Protein AF-A0AAV0JYY2-F1 (afdb_monomer_lite)

Radius of gyration: 34.34 Å; chains: 1; bounding box: 64×55×97 Å

Structure (mmCIF, N/CA/C/O backbone):
data_AF-A0AAV0JYY2-F1
#
_entry.id   AF-A0AAV0JYY2-F1
#
loop_
_atom_site.group_PDB
_atom_site.id
_atom_site.type_symbol
_atom_site.label_atom_id
_atom_site.label_alt_id
_atom_site.label_comp_id
_atom_site.label_asym_id
_atom_site.label_entity_id
_atom_site.label_seq_id
_atom_site.pdbx_PDB_ins_code
_atom_site.Cartn_x
_atom_site.Cartn_y
_atom_site.Cartn_z
_atom_site.occupancy
_atom_site.B_iso_or_equiv
_atom_site.auth_seq_id
_atom_site.auth_comp_id
_atom_site.auth_asym_id
_atom_site.auth_atom_id
_atom_site.pdbx_PDB_model_num
ATOM 1 N N . MET A 1 1 ? -2.871 -38.256 -71.678 1.00 51.31 1 MET A N 1
ATOM 2 C CA . MET A 1 1 ? -1.692 -37.430 -72.035 1.00 51.31 1 MET A CA 1
ATOM 3 C C . MET A 1 1 ? -2.017 -35.960 -72.340 1.00 51.31 1 MET A C 1
ATOM 5 O O . MET A 1 1 ? -1.141 -35.133 -72.154 1.00 51.31 1 MET A O 1
ATOM 9 N N . ILE A 1 2 ? -3.248 -35.593 -72.729 1.00 53.34 2 ILE A N 1
ATOM 10 C CA . ILE A 1 2 ? -3.592 -34.205 -73.113 1.00 53.34 2 ILE A CA 1
ATOM 11 C C . ILE A 1 2 ? -3.707 -33.240 -71.906 1.00 53.34 2 ILE A C 1
ATOM 13 O O . ILE A 1 2 ? -3.304 -32.085 -72.013 1.00 53.34 2 ILE A O 1
ATOM 17 N N . SER A 1 3 ? -4.172 -33.691 -70.730 1.00 58.59 3 SER A N 1
ATOM 18 C CA . SER A 1 3 ? -4.374 -32.781 -69.581 1.00 58.59 3 SER A CA 1
ATOM 19 C C . SER A 1 3 ? -3.074 -32.345 -68.889 1.00 58.59 3 SER A C 1
ATOM 21 O O . SER A 1 3 ? -2.996 -31.232 -68.380 1.00 58.59 3 SER A O 1
ATOM 23 N N . ALA A 1 4 ? -2.030 -33.181 -68.914 1.00 65.56 4 ALA A N 1
ATOM 24 C CA . ALA A 1 4 ? -0.719 -32.840 -68.356 1.00 65.56 4 ALA A CA 1
ATOM 25 C C . ALA A 1 4 ? -0.014 -31.755 -69.187 1.00 65.56 4 ALA A C 1
ATOM 27 O O . ALA A 1 4 ? 0.568 -30.830 -68.627 1.00 65.56 4 ALA A O 1
ATOM 28 N N . ALA A 1 5 ? -0.135 -31.821 -70.518 1.00 67.44 5 ALA A N 1
ATOM 29 C CA . ALA A 1 5 ? 0.381 -30.791 -71.416 1.00 67.44 5 ALA A CA 1
ATOM 30 C C . ALA A 1 5 ? -0.365 -29.455 -71.242 1.00 67.44 5 ALA A C 1
ATOM 32 O O . ALA A 1 5 ? 0.265 -28.401 -71.220 1.00 67.44 5 ALA A O 1
ATOM 33 N N . ALA A 1 6 ? -1.687 -29.495 -71.037 1.00 68.81 6 ALA A N 1
ATOM 34 C CA . ALA A 1 6 ? -2.485 -28.303 -70.747 1.00 68.81 6 ALA A CA 1
ATOM 35 C C . ALA A 1 6 ? -2.109 -27.659 -69.398 1.00 68.81 6 ALA A C 1
ATOM 37 O O . ALA A 1 6 ? -1.965 -26.440 -69.319 1.00 68.81 6 ALA A O 1
ATOM 38 N N . SER A 1 7 ? -1.878 -28.469 -68.357 1.00 68.69 7 SER A N 1
ATOM 39 C CA . SER A 1 7 ? -1.429 -27.979 -67.048 1.00 68.69 7 SER A CA 1
ATOM 40 C C . SER A 1 7 ? -0.024 -27.377 -67.117 1.00 68.69 7 SER A C 1
ATOM 42 O O . SER A 1 7 ? 0.201 -26.303 -66.571 1.00 68.69 7 SER A O 1
ATOM 44 N N . ALA A 1 8 ? 0.910 -28.020 -67.825 1.00 74.62 8 ALA A N 1
ATOM 45 C CA . ALA A 1 8 ? 2.268 -27.504 -67.999 1.00 74.62 8 ALA A CA 1
ATOM 46 C C . ALA A 1 8 ? 2.291 -26.191 -68.800 1.00 74.62 8 ALA A C 1
ATOM 48 O O . ALA A 1 8 ? 3.019 -25.266 -68.443 1.00 74.62 8 ALA A O 1
ATOM 49 N N . ALA A 1 9 ? 1.453 -26.070 -69.835 1.00 74.25 9 ALA A N 1
ATOM 50 C CA . ALA A 1 9 ? 1.302 -24.834 -70.600 1.00 74.25 9 ALA A CA 1
ATOM 51 C C . ALA A 1 9 ? 0.713 -23.692 -69.751 1.00 74.25 9 ALA A C 1
ATOM 53 O O . ALA A 1 9 ? 1.167 -22.553 -69.857 1.00 74.25 9 ALA A O 1
ATOM 54 N N . GLN A 1 10 ? -0.244 -23.988 -68.863 1.00 72.88 10 GLN A N 1
ATOM 55 C CA . GLN A 1 10 ? -0.780 -23.005 -67.916 1.00 72.88 10 GLN A CA 1
ATOM 56 C C . GLN A 1 10 ? 0.268 -22.575 -66.883 1.00 72.88 10 GLN A C 1
ATOM 58 O O . GLN A 1 10 ? 0.430 -21.379 -66.654 1.00 72.88 10 GLN A O 1
ATOM 63 N N . THR A 1 11 ? 1.036 -23.506 -66.307 1.00 73.69 11 THR A N 1
ATOM 64 C CA . THR A 1 11 ? 2.118 -23.172 -65.365 1.00 73.69 11 THR A CA 1
ATOM 65 C C . THR A 1 11 ? 3.216 -22.343 -66.033 1.00 73.69 11 THR A C 1
ATOM 67 O O . THR A 1 11 ? 3.682 -21.369 -65.447 1.00 73.69 11 THR A O 1
ATOM 70 N N . ALA A 1 12 ? 3.586 -22.669 -67.275 1.00 71.88 12 ALA A N 1
ATOM 71 C CA . ALA A 1 12 ? 4.546 -21.888 -68.049 1.00 71.88 12 ALA A CA 1
ATOM 72 C C . ALA A 1 12 ? 4.011 -20.483 -68.375 1.00 71.88 12 ALA A C 1
ATOM 74 O O . ALA A 1 12 ? 4.734 -19.506 -68.212 1.00 71.88 12 ALA A O 1
ATOM 75 N N . SER A 1 13 ? 2.736 -20.354 -68.755 1.00 71.25 13 SER A N 1
ATOM 76 C CA . SER A 1 13 ? 2.103 -19.052 -69.010 1.00 71.25 13 SER A CA 1
ATOM 77 C C . SER A 1 13 ? 2.025 -18.185 -67.748 1.00 71.25 13 SER A C 1
ATOM 79 O O . SER A 1 13 ? 2.296 -16.988 -67.811 1.00 71.25 13 SER A O 1
ATOM 81 N N . VAL A 1 14 ? 1.732 -18.779 -66.587 1.00 69.94 14 VAL A N 1
ATOM 82 C CA . VAL A 1 14 ? 1.740 -18.078 -65.295 1.00 69.94 14 VAL A CA 1
ATOM 83 C C . VAL A 1 14 ? 3.160 -17.662 -64.904 1.00 69.94 14 VAL A C 1
ATOM 85 O O . VAL A 1 14 ? 3.351 -16.530 -64.475 1.00 69.94 14 VAL A O 1
ATOM 88 N N . ALA A 1 15 ? 4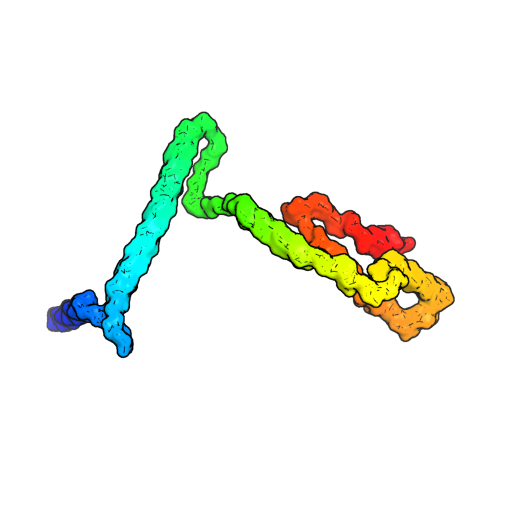.165 -18.518 -65.106 1.00 68.94 15 ALA A N 1
ATOM 89 C CA . ALA A 1 15 ? 5.563 -18.181 -64.837 1.00 68.94 15 ALA A CA 1
ATOM 90 C C . ALA A 1 15 ? 6.069 -17.039 -65.735 1.00 68.94 15 ALA A C 1
ATOM 92 O O . ALA A 1 15 ? 6.692 -16.105 -65.234 1.00 68.94 15 ALA A O 1
ATOM 93 N N . VAL A 1 16 ? 5.731 -17.062 -67.029 1.00 71.12 16 VAL A N 1
ATOM 94 C CA . VAL A 1 16 ? 6.054 -15.982 -67.977 1.00 71.12 16 VAL A CA 1
ATOM 95 C C . VAL A 1 16 ? 5.360 -14.683 -67.571 1.00 71.12 16 VAL A C 1
ATOM 97 O O . VAL A 1 16 ? 6.013 -13.648 -67.494 1.00 71.12 16 VAL A O 1
ATOM 100 N N . LYS A 1 17 ? 4.076 -14.737 -67.200 1.00 62.69 17 LYS A N 1
ATOM 101 C CA . LYS A 1 17 ? 3.320 -13.557 -66.760 1.00 62.69 17 LYS A CA 1
ATOM 102 C C . LYS A 1 17 ? 3.853 -12.979 -65.443 1.00 62.69 17 LYS A C 1
ATOM 104 O O . LYS A 1 17 ? 3.936 -11.765 -65.302 1.00 62.69 17 LYS A O 1
ATOM 109 N N . ILE A 1 18 ? 4.281 -13.826 -64.501 1.00 61.38 18 ILE A N 1
ATOM 110 C CA . ILE A 1 18 ? 4.953 -13.403 -63.259 1.00 61.38 18 ILE A CA 1
ATOM 111 C C . ILE A 1 18 ? 6.300 -12.732 -63.577 1.00 61.38 18 ILE A C 1
ATOM 113 O O . ILE A 1 18 ? 6.643 -11.714 -62.977 1.00 61.38 18 ILE A O 1
ATOM 117 N N . GLN A 1 19 ? 7.046 -13.252 -64.551 1.00 60.47 19 GLN A N 1
ATOM 118 C CA . GLN A 1 19 ? 8.339 -12.708 -64.967 1.00 60.47 19 GLN A CA 1
ATOM 119 C C . GLN A 1 19 ? 8.203 -11.384 -65.750 1.00 60.47 19 GLN A C 1
ATOM 121 O O . GLN A 1 19 ? 9.007 -10.469 -65.555 1.00 60.47 19 GLN A O 1
ATOM 126 N N . GLU A 1 20 ? 7.142 -11.225 -66.545 1.00 56.22 20 GLU A N 1
ATOM 127 C CA . GLU A 1 20 ? 6.744 -9.956 -67.176 1.00 56.22 20 GLU A CA 1
ATOM 128 C C . GLU A 1 20 ? 6.320 -8.913 -66.125 1.00 56.22 20 GLU A C 1
ATOM 130 O O . GLU A 1 20 ? 6.783 -7.775 -66.160 1.00 56.22 20 GLU A O 1
ATOM 135 N N . THR A 1 21 ? 5.542 -9.298 -65.105 1.00 56.50 21 THR A N 1
ATOM 136 C CA . THR A 1 21 ? 5.211 -8.386 -63.990 1.00 56.50 21 THR A CA 1
ATOM 137 C C . THR A 1 21 ? 6.413 -8.041 -63.105 1.00 56.50 21 THR A C 1
ATOM 139 O O . THR A 1 21 ? 6.434 -6.983 -62.489 1.00 56.50 21 THR A O 1
ATOM 142 N N . ALA A 1 22 ? 7.440 -8.897 -63.048 1.00 56.66 22 ALA A N 1
ATOM 143 C CA . ALA A 1 22 ? 8.666 -8.644 -62.286 1.00 56.66 22 ALA A CA 1
ATOM 144 C C . ALA A 1 22 ? 9.661 -7.714 -63.010 1.00 56.66 22 ALA A C 1
ATOM 146 O O . ALA A 1 22 ? 10.576 -7.172 -62.377 1.00 56.66 22 ALA A O 1
ATOM 147 N N . THR A 1 23 ? 9.507 -7.550 -64.328 1.00 56.34 23 THR A N 1
ATOM 148 C CA . THR A 1 23 ? 10.360 -6.695 -65.167 1.00 56.34 23 THR A CA 1
ATOM 149 C C . THR A 1 23 ? 9.782 -5.299 -65.378 1.00 56.34 23 THR A C 1
ATOM 151 O O . THR A 1 23 ? 10.549 -4.382 -65.671 1.00 56.34 23 THR A O 1
ATOM 154 N N . GLN A 1 24 ? 8.480 -5.096 -65.156 1.00 56.28 24 GLN A N 1
ATOM 155 C CA . GLN A 1 24 ? 7.891 -3.759 -65.136 1.00 56.28 24 GLN A CA 1
ATOM 156 C C . GLN A 1 24 ? 8.024 -3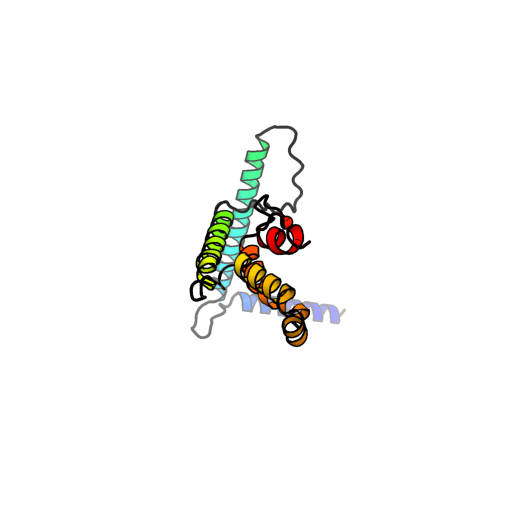.115 -63.744 1.00 56.28 24 GLN A C 1
ATOM 158 O O . GLN A 1 24 ? 7.711 -3.761 -62.741 1.00 56.28 24 GLN A O 1
ATOM 163 N N . PRO A 1 25 ? 8.503 -1.860 -63.649 1.00 63.25 25 PRO A N 1
ATOM 164 C CA . PRO A 1 25 ? 8.550 -1.147 -62.380 1.00 63.25 25 PRO A CA 1
ATOM 165 C C . PRO A 1 25 ? 7.120 -0.936 -61.868 1.00 63.25 25 PRO A C 1
ATOM 167 O O . PRO A 1 25 ? 6.287 -0.341 -62.548 1.00 63.25 25 PRO A O 1
ATOM 170 N N . GLU A 1 26 ? 6.822 -1.462 -60.679 1.00 67.25 26 GLU A N 1
ATOM 171 C CA . GLU A 1 26 ? 5.547 -1.239 -59.989 1.00 67.25 26 GLU A CA 1
ATOM 172 C C . GLU A 1 26 ? 5.534 0.217 -59.509 1.00 67.25 26 GLU A C 1
ATOM 174 O O . GLU A 1 26 ? 6.115 0.544 -58.472 1.00 67.25 26 GLU A O 1
ATOM 179 N N . LEU A 1 27 ? 4.956 1.103 -60.319 1.00 70.06 27 LEU A N 1
ATOM 180 C CA . LEU A 1 27 ? 4.839 2.523 -60.005 1.00 70.06 27 LEU A CA 1
ATOM 181 C C . LEU A 1 27 ? 3.613 2.751 -59.111 1.00 70.06 27 LEU A C 1
ATOM 183 O O . LEU A 1 27 ? 2.530 2.250 -59.409 1.00 70.06 27 LEU A O 1
ATOM 187 N N . ASP A 1 28 ? 3.778 3.496 -58.018 1.00 70.12 28 ASP A N 1
ATOM 188 C CA . ASP A 1 28 ? 2.644 3.959 -57.210 1.00 70.12 28 ASP A CA 1
ATOM 189 C C . ASP A 1 28 ? 1.847 5.075 -57.924 1.00 70.12 28 ASP A C 1
ATOM 191 O O . ASP A 1 28 ? 2.233 5.551 -58.992 1.00 70.12 28 ASP A O 1
ATOM 195 N N . GLU A 1 29 ? 0.733 5.524 -57.336 1.00 73.81 29 GLU A N 1
ATOM 196 C CA . GLU A 1 29 ? -0.131 6.589 -57.888 1.00 73.81 29 GLU A CA 1
ATOM 197 C C . GLU A 1 29 ? 0.598 7.931 -58.127 1.00 73.81 29 GLU A C 1
ATOM 199 O O . GLU A 1 29 ? 0.082 8.806 -58.820 1.00 73.81 29 GLU A O 1
ATOM 204 N N . LEU A 1 30 ? 1.809 8.094 -57.583 1.00 74.50 30 LEU A N 1
ATOM 205 C CA . LEU A 1 30 ? 2.676 9.262 -57.743 1.00 74.50 30 LEU A CA 1
ATOM 206 C C . LEU A 1 30 ? 3.872 8.985 -58.677 1.00 74.50 30 LEU A C 1
ATOM 208 O O . LEU A 1 30 ? 4.792 9.800 -58.757 1.00 74.50 30 LEU A O 1
ATOM 212 N N . GLY A 1 31 ? 3.873 7.853 -59.388 1.00 67.44 31 GLY A N 1
ATOM 213 C CA . GLY A 1 31 ? 4.892 7.489 -60.374 1.00 67.44 31 GLY A CA 1
ATOM 214 C C . GLY A 1 31 ? 6.220 7.016 -59.777 1.00 67.44 31 GLY A C 1
ATOM 215 O O . GLY A 1 31 ? 7.229 6.999 -60.483 1.00 67.44 31 GLY A O 1
ATOM 216 N N . ARG A 1 32 ? 6.267 6.649 -58.490 1.00 71.25 32 ARG A N 1
ATOM 217 C CA . ARG A 1 32 ? 7.493 6.180 -57.825 1.00 71.25 32 ARG A CA 1
ATOM 218 C C . ARG A 1 32 ? 7.629 4.671 -57.961 1.00 71.25 32 ARG A C 1
ATOM 220 O O . ARG A 1 32 ? 6.707 3.931 -57.636 1.00 71.25 32 ARG A O 1
ATOM 227 N N . ASP A 1 33 ? 8.806 4.217 -58.383 1.00 74.81 33 ASP A N 1
ATOM 228 C CA . ASP A 1 33 ? 9.109 2.793 -58.534 1.00 74.81 33 ASP A CA 1
ATOM 229 C C . ASP A 1 33 ? 9.276 2.095 -57.177 1.00 74.81 33 ASP A C 1
ATOM 231 O O . ASP A 1 33 ? 10.331 2.126 -56.532 1.00 74.81 33 ASP A O 1
ATOM 235 N N . MET A 1 34 ? 8.210 1.420 -56.752 1.00 70.06 34 MET A N 1
ATOM 236 C CA . MET A 1 34 ? 8.158 0.648 -55.515 1.00 70.06 34 MET A CA 1
ATOM 237 C C . MET A 1 34 ? 8.962 -0.649 -55.605 1.00 70.06 34 MET A C 1
ATOM 239 O O . MET A 1 34 ? 9.382 -1.181 -54.573 1.00 70.06 34 MET A O 1
ATOM 243 N N . SER A 1 35 ? 9.225 -1.160 -56.811 1.00 73.38 35 SER A N 1
ATOM 244 C CA . SER A 1 35 ? 9.967 -2.407 -57.003 1.00 73.38 35 SER A CA 1
ATOM 245 C C . SER A 1 35 ? 11.437 -2.246 -56.598 1.00 73.38 35 SER A C 1
ATOM 247 O O . SER A 1 35 ? 11.996 -3.110 -55.914 1.00 73.38 35 SER A O 1
ATOM 249 N N . MET A 1 36 ? 12.039 -1.096 -56.915 1.00 70.38 36 MET A N 1
ATOM 250 C CA . MET A 1 36 ? 13.398 -0.736 -56.507 1.00 70.38 36 MET A CA 1
ATOM 251 C C . MET A 1 36 ? 13.500 -0.539 -54.994 1.00 70.38 36 MET A C 1
ATOM 253 O O . MET A 1 36 ? 14.402 -1.093 -54.361 1.00 70.38 36 MET A O 1
ATOM 257 N N . TYR A 1 37 ? 12.546 0.178 -54.392 1.00 72.00 37 TYR A N 1
ATOM 258 C CA . TYR A 1 37 ? 12.521 0.399 -52.944 1.00 72.00 37 TYR A CA 1
ATOM 259 C C . TYR A 1 37 ? 12.384 -0.918 -52.167 1.00 72.00 37 TYR A C 1
ATOM 261 O O . TYR A 1 37 ? 13.163 -1.188 -51.251 1.00 72.00 37 TYR A O 1
ATOM 269 N N . LYS A 1 38 ? 11.457 -1.796 -52.579 1.00 76.44 38 LYS A N 1
ATOM 270 C CA . LYS A 1 38 ? 11.269 -3.126 -51.975 1.00 76.44 38 LYS A CA 1
ATOM 271 C C . LYS A 1 38 ? 12.538 -3.988 -52.091 1.00 76.44 38 LYS A C 1
ATOM 273 O O . LYS A 1 38 ? 12.915 -4.646 -51.118 1.00 76.44 38 LYS A O 1
ATOM 278 N N . ARG A 1 39 ? 13.236 -3.964 -53.237 1.00 80.75 39 ARG A N 1
ATOM 279 C CA . ARG A 1 39 ? 14.514 -4.684 -53.441 1.00 80.75 39 ARG A CA 1
ATOM 280 C C . ARG A 1 39 ? 15.627 -4.144 -52.543 1.00 80.75 39 ARG A C 1
ATOM 282 O O . ARG A 1 39 ? 16.327 -4.931 -51.907 1.00 80.75 39 ARG A O 1
ATOM 289 N N . MET A 1 40 ? 15.765 -2.822 -52.456 1.00 77.88 40 MET A N 1
ATOM 290 C CA . MET A 1 40 ? 16.754 -2.168 -51.594 1.00 77.88 40 MET A CA 1
ATOM 291 C C . MET A 1 40 ? 16.494 -2.467 -50.116 1.00 77.88 40 MET A C 1
ATOM 293 O O . MET A 1 40 ? 17.423 -2.811 -49.387 1.00 77.88 40 MET A O 1
ATOM 297 N N . GLU A 1 41 ? 15.235 -2.438 -49.680 1.00 81.88 41 GLU A N 1
ATOM 298 C CA . GLU A 1 41 ? 14.867 -2.776 -48.306 1.00 81.88 41 GLU A CA 1
ATOM 299 C C . GLU A 1 41 ? 15.092 -4.266 -47.993 1.00 81.88 41 GLU A C 1
ATOM 301 O O . GLU A 1 41 ? 15.600 -4.608 -46.920 1.00 81.88 41 GLU A O 1
ATOM 306 N N . MET A 1 42 ? 14.788 -5.176 -48.927 1.00 76.56 42 MET A N 1
ATOM 307 C CA . MET A 1 42 ? 15.135 -6.595 -48.775 1.00 76.56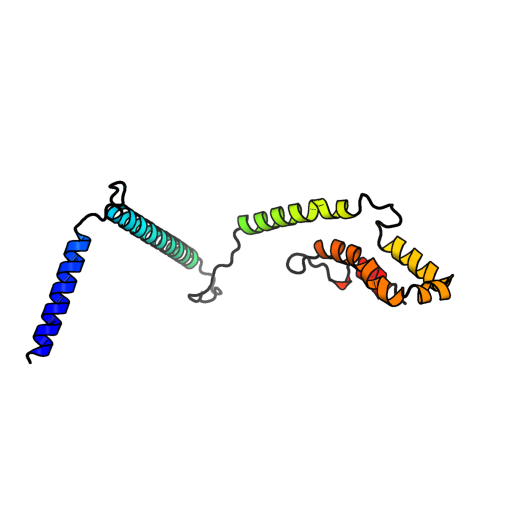 42 MET A CA 1
ATOM 308 C C . MET A 1 42 ? 16.646 -6.803 -48.659 1.00 76.56 42 MET A C 1
ATOM 310 O O . MET A 1 42 ? 17.091 -7.545 -47.777 1.00 76.56 42 MET A O 1
ATOM 314 N N . LYS A 1 43 ? 17.437 -6.116 -49.493 1.00 85.81 43 LYS A N 1
ATOM 315 C CA . LYS A 1 43 ? 18.902 -6.155 -49.439 1.00 85.81 43 LYS A CA 1
ATOM 316 C C . LYS A 1 43 ? 19.420 -5.623 -48.101 1.00 85.81 43 LYS A C 1
ATOM 318 O O . LYS A 1 43 ? 20.203 -6.302 -47.443 1.00 85.81 43 LYS A O 1
ATOM 323 N N . ARG A 1 44 ? 18.897 -4.488 -47.626 1.00 86.31 44 ARG A N 1
ATOM 324 C CA . ARG A 1 44 ? 19.239 -3.905 -46.319 1.00 86.31 44 ARG A CA 1
ATOM 325 C C . ARG A 1 44 ? 18.956 -4.874 -45.171 1.00 86.31 44 ARG A C 1
ATOM 327 O O . ARG A 1 44 ? 19.802 -5.062 -44.295 1.00 86.31 44 ARG A O 1
ATOM 334 N N . ARG A 1 45 ? 17.789 -5.532 -45.177 1.00 81.06 45 ARG A N 1
ATOM 335 C CA . ARG A 1 45 ? 17.440 -6.556 -44.176 1.00 81.06 45 ARG A CA 1
ATOM 336 C C . ARG A 1 45 ? 18.346 -7.786 -44.258 1.00 81.06 45 ARG A C 1
ATOM 338 O O . ARG A 1 45 ? 18.705 -8.334 -43.216 1.00 81.06 45 ARG A O 1
ATOM 345 N N . ALA A 1 46 ? 18.726 -8.223 -45.459 1.00 81.50 46 ALA A N 1
ATOM 346 C CA . ALA A 1 46 ? 19.652 -9.339 -45.648 1.00 81.50 46 ALA A CA 1
ATOM 347 C C . ALA A 1 46 ? 21.057 -9.013 -45.117 1.00 81.50 46 ALA A C 1
ATOM 349 O O . ALA A 1 46 ? 21.606 -9.791 -44.337 1.00 81.50 46 ALA A O 1
ATOM 350 N N . GLU A 1 47 ? 21.587 -7.831 -45.433 1.00 89.50 47 GLU A N 1
ATOM 351 C CA . GLU A 1 47 ? 22.872 -7.355 -44.911 1.00 89.50 47 GLU A CA 1
ATOM 352 C C . GLU A 1 47 ? 22.856 -7.212 -43.385 1.00 89.50 47 GLU A C 1
ATOM 354 O O . GLU A 1 47 ? 23.811 -7.598 -42.716 1.00 89.50 47 GLU A O 1
ATOM 359 N N . ALA A 1 48 ? 21.764 -6.706 -42.800 1.00 83.06 48 ALA A N 1
ATOM 360 C CA . ALA A 1 48 ? 21.624 -6.624 -41.347 1.00 83.06 48 ALA A CA 1
ATOM 361 C C . ALA A 1 48 ? 21.691 -8.012 -40.682 1.00 83.06 48 ALA A C 1
ATOM 363 O O . ALA A 1 48 ? 22.359 -8.172 -39.658 1.00 83.06 48 ALA A O 1
ATOM 364 N N . ARG A 1 49 ? 21.056 -9.033 -41.280 1.00 83.31 49 ARG A N 1
ATOM 365 C CA . ARG A 1 49 ? 21.165 -10.426 -40.811 1.00 83.31 49 ARG A CA 1
ATOM 366 C C . ARG A 1 49 ? 22.589 -10.964 -40.950 1.00 83.31 49 ARG A C 1
ATOM 368 O O . ARG A 1 49 ? 23.071 -11.611 -40.025 1.00 83.31 49 ARG A O 1
ATOM 375 N N . GLN A 1 50 ? 23.270 -10.670 -42.056 1.00 85.50 50 GLN A N 1
ATOM 376 C CA . GLN A 1 50 ? 24.654 -11.097 -42.269 1.00 85.50 50 GLN A CA 1
ATOM 377 C C . GLN A 1 50 ? 25.615 -10.440 -41.269 1.00 85.50 50 GLN A C 1
ATOM 379 O O . GLN A 1 50 ? 26.449 -11.131 -40.692 1.00 85.50 50 GLN A O 1
ATOM 384 N N . ARG A 1 51 ? 25.447 -9.142 -40.975 1.00 86.88 51 ARG A N 1
ATOM 385 C CA . ARG A 1 51 ? 26.229 -8.439 -39.941 1.00 86.88 51 ARG A CA 1
ATOM 386 C C . ARG A 1 51 ? 26.041 -9.063 -38.556 1.00 86.88 51 ARG A C 1
ATOM 388 O O . ARG A 1 51 ? 27.015 -9.191 -37.823 1.00 86.88 51 ARG A O 1
ATOM 395 N N . ARG A 1 52 ? 24.816 -9.472 -38.191 1.00 77.69 52 ARG A N 1
ATOM 396 C CA . ARG A 1 52 ? 24.551 -10.167 -36.913 1.00 77.69 52 ARG A CA 1
ATOM 397 C C . ARG A 1 52 ? 25.251 -11.526 -36.845 1.00 77.69 52 ARG A C 1
ATOM 399 O O . ARG A 1 52 ? 25.885 -11.808 -35.836 1.00 77.69 52 ARG A O 1
ATOM 406 N N . ARG A 1 53 ? 25.189 -12.318 -37.924 1.00 82.06 53 ARG A N 1
ATOM 407 C CA . ARG A 1 53 ? 25.898 -13.607 -38.026 1.00 82.06 53 ARG A CA 1
ATOM 408 C C . ARG A 1 53 ? 27.411 -13.427 -37.903 1.00 82.06 53 ARG A C 1
ATOM 410 O O . ARG A 1 53 ? 28.014 -14.043 -37.041 1.00 82.06 53 ARG A O 1
ATOM 417 N N . ALA A 1 54 ? 27.993 -12.490 -38.652 1.00 82.69 54 ALA A N 1
ATOM 418 C CA . ALA A 1 54 ? 29.431 -12.220 -38.606 1.00 82.69 54 ALA A CA 1
ATOM 419 C C . ALA A 1 54 ? 29.914 -11.764 -37.216 1.00 82.69 54 ALA A C 1
ATOM 421 O O . ALA A 1 54 ? 30.971 -12.191 -36.763 1.00 82.69 54 ALA A O 1
ATOM 422 N N . LYS A 1 55 ? 29.137 -10.927 -36.511 1.00 80.81 55 LYS A N 1
ATOM 423 C CA . LYS A 1 55 ? 29.452 -10.534 -35.126 1.00 80.81 55 LYS A CA 1
ATOM 424 C C . LYS A 1 55 ? 29.423 -11.726 -34.169 1.00 80.81 55 LYS A C 1
ATOM 426 O O . LYS A 1 55 ? 30.301 -11.839 -33.321 1.00 80.81 55 LYS A O 1
ATOM 431 N N . PHE A 1 56 ? 28.426 -12.598 -34.305 1.00 73.12 56 PHE A N 1
ATOM 432 C CA . PHE A 1 56 ? 28.319 -13.809 -33.497 1.00 73.12 56 PHE A CA 1
ATOM 433 C C . PHE A 1 56 ? 29.478 -14.773 -33.768 1.00 73.12 56 PHE A C 1
ATOM 435 O O . PHE A 1 56 ? 30.114 -15.226 -32.823 1.00 73.12 56 PHE A O 1
ATOM 442 N N . ASP A 1 57 ? 29.814 -15.009 -35.037 1.00 77.81 57 ASP A N 1
ATOM 443 C CA . ASP A 1 57 ? 30.942 -15.858 -35.426 1.00 77.81 57 ASP A CA 1
ATOM 444 C C . ASP A 1 57 ? 32.272 -15.280 -34.928 1.00 77.81 57 ASP A C 1
ATOM 446 O O . ASP A 1 57 ? 33.098 -16.010 -34.388 1.00 77.81 57 ASP A O 1
ATOM 450 N N . SER A 1 58 ? 32.455 -13.958 -35.001 1.00 77.31 58 SER A N 1
ATOM 451 C CA . SER A 1 58 ? 33.636 -13.295 -34.439 1.00 77.31 58 SER A CA 1
ATOM 452 C C . SER A 1 58 ? 33.722 -13.452 -32.916 1.00 77.31 58 SER A C 1
ATOM 454 O O . SER A 1 58 ? 34.812 -13.711 -32.414 1.00 77.31 58 SER A O 1
ATOM 456 N N . LYS A 1 59 ? 32.599 -13.336 -32.183 1.00 74.06 59 LYS A N 1
ATOM 457 C CA . LYS A 1 59 ? 32.543 -13.527 -30.716 1.00 74.06 59 LYS A CA 1
ATOM 458 C C . LYS A 1 59 ? 32.766 -14.997 -30.330 1.00 74.06 59 LYS A C 1
ATOM 460 O O . LYS A 1 59 ? 33.376 -15.281 -29.303 1.00 74.06 59 LYS A O 1
ATOM 465 N N . ARG A 1 60 ? 32.321 -15.945 -31.164 1.00 75.88 60 ARG A N 1
ATOM 466 C CA . ARG A 1 60 ? 32.609 -17.384 -31.021 1.00 75.88 60 ARG A CA 1
ATOM 467 C C . ARG A 1 60 ? 34.082 -17.704 -31.232 1.00 75.88 60 ARG A C 1
ATOM 469 O O . ARG A 1 60 ? 34.652 -18.459 -30.459 1.00 75.88 60 ARG A O 1
ATOM 476 N N . ILE A 1 61 ? 34.699 -17.144 -32.270 1.00 72.12 61 ILE A N 1
ATOM 477 C CA . ILE A 1 61 ? 36.119 -17.376 -32.557 1.00 72.12 61 ILE A CA 1
ATOM 478 C C . ILE A 1 61 ? 36.988 -16.752 -31.460 1.00 72.12 61 ILE A C 1
ATOM 480 O O . ILE A 1 61 ? 37.931 -17.395 -31.011 1.00 72.12 61 ILE A O 1
ATOM 484 N N . SER A 1 62 ? 36.644 -15.551 -30.976 1.00 68.25 62 SER A N 1
ATOM 485 C CA . SER A 1 62 ? 37.380 -14.917 -29.878 1.00 68.25 62 SER A CA 1
ATOM 486 C C . SER A 1 62 ? 37.239 -15.677 -28.556 1.00 68.25 62 SER A C 1
ATOM 488 O O . SER A 1 62 ? 38.231 -15.851 -27.864 1.00 68.25 62 SER A O 1
ATOM 490 N N . SER A 1 63 ? 36.041 -16.176 -28.223 1.00 62.12 63 SER A N 1
ATOM 491 C CA . SER A 1 63 ? 35.827 -16.987 -27.008 1.00 62.12 63 SER A CA 1
ATOM 492 C C . SER A 1 63 ? 36.438 -18.387 -27.100 1.00 62.12 63 SER A C 1
ATOM 494 O O . SER A 1 63 ? 36.861 -18.927 -26.091 1.00 62.12 63 SER A O 1
ATOM 496 N N . SER A 1 64 ? 36.563 -18.963 -28.300 1.00 57.69 64 SER A N 1
ATOM 497 C CA . SER A 1 64 ? 37.200 -20.273 -28.499 1.00 57.69 64 SER A CA 1
ATOM 498 C C . SER A 1 64 ? 38.730 -20.257 -28.353 1.00 57.69 64 SER A C 1
ATOM 500 O O . SER A 1 64 ? 39.324 -21.334 -28.310 1.00 57.69 64 SER A O 1
ATOM 502 N N . MET A 1 65 ? 39.380 -19.086 -28.324 1.00 55.94 65 MET A N 1
ATOM 503 C CA . MET A 1 65 ? 40.823 -18.975 -28.050 1.00 55.94 65 MET A CA 1
ATOM 504 C C . MET A 1 65 ? 41.139 -18.874 -26.551 1.00 55.94 65 MET A C 1
ATOM 506 O O . MET A 1 65 ? 42.303 -19.013 -26.179 1.00 55.94 65 MET A O 1
ATOM 510 N N . GLU A 1 66 ? 40.130 -18.692 -25.694 1.00 52.16 66 GLU A N 1
ATOM 511 C CA . GLU A 1 66 ? 40.280 -18.752 -24.240 1.00 52.16 66 GLU A CA 1
ATOM 512 C C . GLU A 1 66 ? 39.950 -20.171 -23.775 1.00 52.16 66 GLU A C 1
ATOM 514 O O . GLU A 1 66 ? 38.803 -20.540 -23.535 1.00 52.16 66 GLU A O 1
ATOM 519 N N . VAL A 1 67 ? 40.984 -21.010 -23.745 1.00 49.59 67 VAL A N 1
ATOM 520 C CA . VAL A 1 67 ? 40.911 -22.359 -23.185 1.00 49.59 67 VAL A CA 1
ATOM 521 C C . VAL A 1 67 ? 40.853 -22.229 -21.664 1.00 49.59 67 VAL A C 1
ATOM 523 O O . VAL A 1 67 ? 41.890 -22.146 -21.012 1.00 49.59 67 VAL A O 1
ATOM 526 N N . ASP A 1 68 ? 39.642 -22.226 -21.114 1.00 41.69 68 ASP A N 1
ATOM 527 C CA . ASP A 1 68 ? 39.388 -22.770 -19.782 1.00 41.69 68 ASP A CA 1
ATOM 528 C C . ASP A 1 68 ? 38.258 -23.805 -19.878 1.00 41.69 68 ASP A C 1
ATOM 530 O O . ASP A 1 68 ? 37.200 -23.576 -20.469 1.00 41.69 68 ASP A O 1
ATOM 534 N N . ASP A 1 69 ? 38.538 -24.999 -19.368 1.00 45.34 69 ASP A N 1
ATOM 535 C CA . ASP A 1 69 ? 37.911 -26.279 -19.729 1.00 45.34 69 ASP A CA 1
ATOM 536 C C . ASP A 1 69 ? 36.584 -26.529 -18.976 1.00 45.34 69 ASP A C 1
ATOM 538 O O . ASP A 1 69 ? 36.275 -27.644 -18.555 1.00 45.34 69 ASP A O 1
ATOM 542 N N . THR A 1 70 ? 35.788 -25.474 -18.757 1.00 50.22 70 THR A N 1
ATOM 543 C CA . THR A 1 70 ? 34.492 -25.547 -18.048 1.00 50.22 70 THR A CA 1
ATOM 544 C C . THR A 1 70 ? 33.347 -24.772 -18.710 1.00 50.22 70 THR A C 1
ATOM 546 O O . THR A 1 70 ? 32.276 -24.630 -18.123 1.00 50.22 70 THR A O 1
ATOM 549 N N . ALA A 1 71 ? 33.501 -24.321 -19.957 1.00 45.53 71 ALA A N 1
ATOM 550 C CA . ALA A 1 71 ? 32.424 -23.643 -20.673 1.00 45.53 71 ALA A CA 1
ATOM 551 C C . ALA A 1 71 ? 31.484 -24.650 -21.360 1.00 45.53 71 ALA A C 1
ATOM 553 O O . ALA A 1 71 ? 31.798 -25.260 -22.386 1.00 45.53 71 ALA A O 1
ATOM 554 N N . GLU A 1 72 ? 30.313 -24.811 -20.752 1.00 48.19 72 GLU A N 1
ATOM 555 C CA . GLU A 1 72 ? 29.122 -25.486 -21.255 1.00 48.19 72 GLU A CA 1
ATOM 556 C C . GLU A 1 72 ? 28.957 -25.314 -22.776 1.00 48.19 72 GLU A C 1
ATOM 558 O O . GLU A 1 72 ? 29.072 -24.217 -23.326 1.00 48.19 72 GLU A O 1
ATOM 563 N N . ARG A 1 73 ? 28.691 -26.422 -23.481 1.00 51.16 73 ARG A N 1
ATOM 564 C CA . ARG A 1 73 ? 28.334 -26.418 -24.906 1.00 51.16 73 ARG A CA 1
ATOM 565 C C . ARG A 1 73 ? 27.105 -25.531 -25.105 1.00 51.16 73 ARG A C 1
ATOM 567 O O . ARG A 1 73 ? 25.991 -26.030 -25.005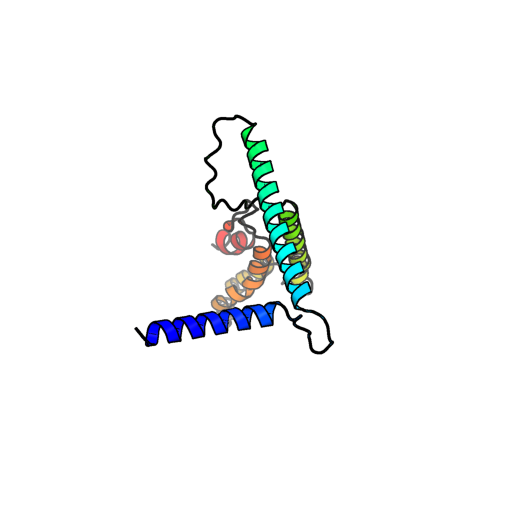 1.00 51.16 73 ARG A O 1
ATOM 574 N N . LYS A 1 74 ? 27.325 -24.260 -25.436 1.00 51.09 74 LYS A N 1
ATOM 575 C CA . LYS A 1 74 ? 26.277 -23.287 -25.742 1.00 51.09 74 LYS A CA 1
ATOM 576 C C . LYS A 1 74 ? 25.366 -23.822 -26.849 1.00 51.09 74 LYS A C 1
ATOM 578 O O . LYS A 1 74 ? 25.777 -23.919 -28.011 1.00 51.09 74 LYS A O 1
ATOM 583 N N . ILE A 1 75 ? 24.153 -24.220 -26.474 1.00 51.09 75 ILE A N 1
ATOM 584 C CA . ILE A 1 75 ? 23.148 -24.821 -27.357 1.00 51.09 75 ILE A CA 1
ATOM 585 C C . ILE A 1 75 ? 22.550 -23.709 -28.233 1.00 51.09 75 ILE A C 1
ATOM 587 O O . ILE A 1 75 ? 22.299 -22.590 -27.780 1.00 51.09 75 ILE A O 1
ATOM 591 N N . GLU A 1 76 ? 22.319 -23.993 -29.518 1.00 48.31 76 GLU A N 1
ATOM 592 C CA . GLU A 1 76 ? 21.627 -23.072 -30.426 1.00 48.31 76 GLU A CA 1
ATOM 593 C C . GLU A 1 76 ? 20.193 -22.839 -29.915 1.00 48.31 76 GLU A C 1
ATOM 595 O O . GLU A 1 76 ? 19.349 -23.730 -29.967 1.00 48.31 76 GLU A O 1
ATOM 600 N N . GLY A 1 77 ? 19.941 -21.656 -29.346 1.00 53.66 77 GLY A N 1
ATOM 601 C CA . GLY A 1 77 ? 18.718 -21.356 -28.592 1.00 53.66 77 GLY A CA 1
ATOM 602 C C . GLY A 1 77 ? 18.967 -20.585 -27.295 1.00 53.66 77 GLY A C 1
ATOM 603 O O . GLY A 1 77 ? 18.029 -20.015 -26.742 1.00 53.66 77 GLY A O 1
ATOM 604 N N . GLU A 1 78 ? 20.219 -20.484 -26.845 1.00 47.00 78 GLU A N 1
ATOM 605 C CA . GLU A 1 78 ? 20.603 -19.577 -25.765 1.00 47.00 78 GLU A CA 1
ATOM 606 C C . GLU A 1 78 ? 20.503 -18.123 -26.235 1.00 47.00 78 GLU A C 1
ATOM 608 O O . GLU A 1 78 ? 21.457 -17.508 -26.723 1.00 47.00 78 GLU A O 1
ATOM 613 N N . SER A 1 79 ? 19.292 -17.585 -26.107 1.00 48.81 79 SER A N 1
ATOM 614 C CA . SER A 1 79 ? 19.042 -16.159 -25.985 1.00 48.81 79 SER A CA 1
ATOM 615 C C . SER A 1 79 ? 20.033 -15.609 -24.964 1.00 48.81 79 SER A C 1
ATOM 617 O O . SER A 1 79 ? 19.898 -15.867 -23.773 1.00 48.81 79 SER A O 1
ATOM 619 N N . SER A 1 80 ? 21.051 -14.878 -25.425 1.00 52.19 80 SER A N 1
ATOM 620 C CA . SER A 1 80 ? 21.827 -14.005 -24.551 1.00 52.19 80 SER A CA 1
ATOM 621 C C . SER A 1 80 ? 20.872 -12.936 -24.025 1.00 52.19 80 SER A C 1
ATOM 623 O O . SER A 1 8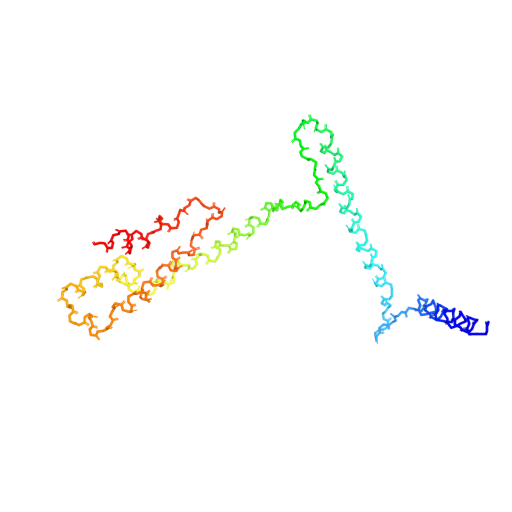0 ? 20.756 -11.862 -24.603 1.00 52.19 80 SER A O 1
ATOM 625 N N . THR A 1 81 ? 20.178 -13.244 -22.934 1.00 55.16 81 THR A N 1
ATOM 626 C CA . THR A 1 81 ? 19.599 -12.283 -21.991 1.00 55.16 81 THR A CA 1
ATOM 627 C C . THR A 1 81 ? 20.717 -11.671 -21.146 1.00 55.16 81 THR A C 1
ATOM 629 O O . THR A 1 81 ? 20.630 -11.606 -19.926 1.00 55.16 81 THR A O 1
ATOM 632 N N . GLU A 1 82 ? 21.804 -11.251 -21.793 1.00 56.94 82 GLU A N 1
ATOM 633 C CA . GLU A 1 82 ? 22.623 -10.187 -21.231 1.00 56.94 82 GLU A CA 1
ATOM 634 C C . GLU A 1 82 ? 21.788 -8.937 -21.502 1.00 56.94 82 GLU A C 1
ATOM 636 O O . GLU A 1 82 ? 21.882 -8.373 -22.594 1.00 56.94 82 GLU A O 1
ATOM 641 N N . GLU A 1 83 ? 20.877 -8.585 -20.581 1.00 57.03 83 GLU A N 1
ATOM 642 C CA . GLU A 1 83 ? 20.303 -7.239 -20.596 1.00 57.03 83 GLU A CA 1
ATOM 643 C C . GLU A 1 83 ? 21.484 -6.290 -20.747 1.00 57.03 83 GLU A C 1
ATOM 645 O O . GLU A 1 83 ? 22.442 -6.342 -19.970 1.00 57.03 83 GLU A O 1
ATOM 650 N N . SER A 1 84 ? 21.476 -5.488 -21.806 1.00 65.81 84 SER A N 1
ATOM 651 C CA . SER A 1 84 ? 22.555 -4.528 -21.987 1.00 65.81 84 SER A CA 1
ATOM 652 C C . SER A 1 84 ? 22.564 -3.619 -20.755 1.00 65.81 84 SER A C 1
ATOM 654 O O . SER A 1 84 ? 21.495 -3.274 -20.257 1.00 65.81 84 SER A O 1
ATOM 656 N N . GLU A 1 85 ? 23.728 -3.201 -20.251 1.00 67.00 85 GLU A N 1
ATOM 657 C CA . GLU A 1 85 ? 23.810 -2.256 -19.118 1.00 67.00 85 GLU A CA 1
ATOM 658 C C . GLU A 1 85 ? 22.878 -1.041 -19.328 1.00 67.00 85 GLU A C 1
ATOM 660 O O . GLU A 1 85 ? 22.204 -0.587 -18.403 1.00 67.00 85 GLU A O 1
ATOM 665 N N . SER A 1 86 ? 22.710 -0.629 -20.591 1.00 76.81 86 SER A N 1
ATOM 666 C CA . SER A 1 86 ? 21.755 0.391 -21.035 1.00 76.81 86 SER A CA 1
ATOM 667 C C . SER A 1 86 ? 20.276 0.071 -20.754 1.00 76.81 86 SER A C 1
ATOM 669 O O . SER A 1 86 ? 19.504 0.990 -20.491 1.00 76.81 86 SER A O 1
ATOM 671 N N . GLU A 1 87 ? 19.845 -1.186 -20.843 1.00 81.81 87 GLU A N 1
ATOM 672 C CA . GLU A 1 87 ? 18.467 -1.619 -20.562 1.00 81.81 87 GLU A CA 1
ATOM 673 C C . GLU A 1 87 ? 18.200 -1.626 -19.053 1.00 81.81 87 GLU A C 1
ATOM 675 O O . GLU A 1 87 ? 17.168 -1.130 -18.592 1.00 81.81 87 GLU A O 1
ATOM 680 N N . SER A 1 88 ? 19.174 -2.097 -18.274 1.00 83.44 88 SER A N 1
ATOM 681 C CA . SER A 1 88 ? 19.113 -2.086 -16.813 1.00 83.44 88 SER A CA 1
ATOM 682 C C . SER A 1 88 ? 19.069 -0.666 -16.238 1.00 83.44 88 SER A C 1
ATOM 684 O O . SER A 1 88 ? 18.294 -0.405 -15.310 1.00 83.44 88 SER A O 1
ATOM 686 N N . GLU A 1 89 ? 19.841 0.267 -16.800 1.00 87.75 89 GLU A N 1
ATOM 687 C CA . GLU A 1 89 ? 19.779 1.695 -16.466 1.00 87.75 89 GLU A CA 1
ATOM 688 C C . GLU A 1 89 ? 18.446 2.328 -16.877 1.00 87.75 89 GLU A C 1
ATOM 690 O O . GLU A 1 89 ? 17.810 2.992 -16.056 1.00 87.75 89 GLU A O 1
ATOM 695 N N . ALA A 1 90 ? 17.970 2.068 -18.100 1.00 90.69 90 ALA A N 1
ATOM 696 C CA . ALA A 1 90 ? 16.688 2.586 -18.578 1.00 90.69 90 ALA A CA 1
ATOM 697 C C . ALA A 1 90 ? 15.517 2.142 -17.688 1.00 90.69 90 ALA A C 1
ATOM 699 O O . ALA A 1 90 ? 14.645 2.953 -17.358 1.00 90.69 90 ALA A O 1
ATOM 700 N N . TYR A 1 91 ? 15.519 0.881 -17.241 1.00 89.88 91 TYR A N 1
ATOM 701 C CA . TYR A 1 91 ? 14.546 0.396 -16.267 1.00 89.88 91 TYR A CA 1
ATOM 702 C C . TYR A 1 91 ? 14.634 1.181 -14.954 1.00 89.88 91 TYR A C 1
ATOM 704 O O . TYR A 1 91 ? 13.605 1.631 -14.453 1.00 89.88 91 TYR A O 1
ATOM 712 N N . ARG A 1 92 ? 15.842 1.367 -14.392 1.00 89.75 92 ARG A N 1
ATOM 713 C CA . ARG A 1 92 ? 16.022 2.078 -13.112 1.00 89.75 92 ARG A CA 1
ATOM 714 C C . ARG A 1 92 ? 15.498 3.504 -13.209 1.00 89.75 92 ARG A C 1
ATOM 716 O O . ARG A 1 92 ? 14.676 3.891 -12.391 1.00 89.75 92 ARG A O 1
ATOM 723 N N . SER A 1 93 ? 15.874 4.234 -14.257 1.00 92.50 93 SER A N 1
ATOM 724 C CA . SER A 1 93 ? 15.386 5.597 -14.482 1.00 92.50 93 SER A CA 1
ATOM 725 C C . SER A 1 93 ? 13.868 5.657 -14.657 1.00 92.50 93 SER A C 1
ATOM 727 O O . SER A 1 93 ? 13.223 6.559 -14.127 1.00 92.50 93 SER A O 1
ATOM 729 N N . SER A 1 94 ? 13.273 4.699 -15.378 1.00 92.50 94 SER A N 1
ATOM 730 C CA . SER A 1 94 ? 11.815 4.634 -15.514 1.00 92.50 94 SER A CA 1
ATOM 731 C C . SER A 1 94 ? 11.134 4.353 -14.176 1.00 92.50 94 SER A C 1
ATOM 733 O O . SER A 1 94 ? 10.111 4.968 -13.881 1.00 92.50 94 SER A O 1
ATOM 735 N N . ARG A 1 95 ? 11.692 3.440 -13.374 1.00 92.44 95 ARG A N 1
ATOM 736 C CA . ARG A 1 95 ? 11.172 3.092 -12.051 1.00 92.44 95 ARG A CA 1
ATOM 737 C C . ARG A 1 95 ? 11.261 4.284 -11.101 1.00 92.44 95 ARG A C 1
ATOM 739 O O . ARG A 1 95 ? 10.256 4.639 -10.500 1.00 92.44 95 ARG A O 1
ATOM 746 N N . ASP A 1 96 ? 12.416 4.936 -11.021 1.00 92.31 96 ASP A N 1
ATOM 747 C CA . ASP A 1 96 ? 12.634 6.080 -10.132 1.00 92.31 96 ASP A CA 1
ATOM 748 C C . ASP A 1 96 ? 11.698 7.244 -10.491 1.00 92.31 96 ASP A C 1
ATOM 750 O O . ASP A 1 96 ? 11.093 7.847 -9.609 1.00 92.31 96 ASP A O 1
ATOM 754 N N . ARG A 1 97 ? 11.460 7.489 -11.788 1.00 93.56 97 ARG A N 1
ATOM 755 C CA . ARG A 1 97 ? 10.462 8.471 -12.245 1.00 93.56 97 ARG A CA 1
ATOM 756 C C . ARG A 1 97 ? 9.032 8.117 -11.821 1.00 93.56 97 ARG A C 1
ATOM 758 O O . ARG A 1 97 ? 8.236 9.015 -11.580 1.00 93.56 97 ARG A O 1
ATOM 765 N N . CYS A 1 98 ? 8.680 6.832 -11.773 1.00 91.25 98 CYS A N 1
ATOM 766 C CA . CYS A 1 98 ? 7.369 6.393 -11.289 1.00 91.2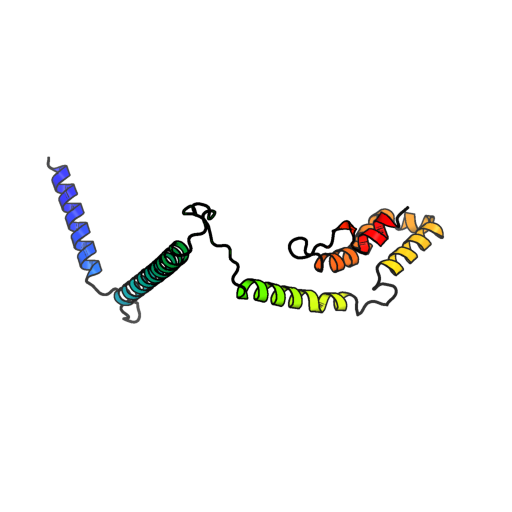5 98 CYS A CA 1
ATOM 767 C C . CYS A 1 98 ? 7.233 6.503 -9.764 1.00 91.25 98 CYS A C 1
ATOM 769 O O . CYS A 1 98 ? 6.118 6.687 -9.286 1.00 91.25 98 CYS A O 1
ATOM 771 N N . LEU A 1 99 ? 8.339 6.381 -9.023 1.00 93.25 99 LEU A N 1
ATOM 772 C CA . LEU A 1 99 ? 8.350 6.448 -7.560 1.00 93.25 99 LEU A CA 1
ATOM 773 C C . LEU A 1 99 ? 8.457 7.877 -7.012 1.00 93.25 99 LEU A C 1
ATOM 775 O O . LEU A 1 99 ? 7.996 8.115 -5.904 1.00 93.25 99 LEU A O 1
ATOM 779 N N . GLU A 1 100 ? 8.998 8.827 -7.778 1.00 92.00 100 GLU A N 1
ATOM 780 C CA . GLU A 1 100 ? 9.127 10.238 -7.373 1.00 92.00 100 GLU A CA 1
ATOM 781 C C . GLU A 1 100 ? 7.838 10.870 -6.804 1.00 92.00 100 GLU A C 1
ATOM 783 O O . GLU A 1 100 ? 7.911 11.475 -5.734 1.00 92.00 100 GLU A O 1
ATOM 788 N N . PRO A 1 101 ? 6.647 10.696 -7.410 1.00 93.44 101 PRO A N 1
ATOM 789 C CA . PRO A 1 101 ? 5.431 11.299 -6.870 1.00 93.44 101 PRO A CA 1
ATOM 790 C C . PRO A 1 101 ? 4.819 10.531 -5.689 1.00 93.44 101 PRO A C 1
ATOM 792 O O . PRO A 1 101 ? 3.870 11.032 -5.090 1.00 93.44 101 PRO A O 1
ATOM 795 N N . VAL A 1 102 ? 5.295 9.325 -5.353 1.00 91.81 102 VAL A N 1
ATOM 796 C CA . VAL A 1 102 ? 4.632 8.445 -4.369 1.00 91.81 102 VAL A CA 1
ATOM 797 C C . VAL A 1 102 ? 4.550 9.099 -2.991 1.00 91.81 102 VAL A C 1
ATOM 799 O O . VAL A 1 102 ? 3.477 9.106 -2.386 1.00 91.81 102 VAL A O 1
ATOM 802 N N . ASP A 1 103 ? 5.631 9.744 -2.553 1.00 86.88 103 ASP A N 1
ATOM 803 C CA . ASP A 1 103 ? 5.698 10.438 -1.260 1.00 86.88 103 ASP A CA 1
ATOM 804 C C . ASP A 1 103 ? 4.793 11.684 -1.200 1.00 86.88 103 ASP A C 1
ATOM 806 O O . ASP A 1 103 ? 4.472 12.184 -0.122 1.00 86.88 103 ASP A O 1
ATOM 810 N N . GLN A 1 104 ? 4.341 12.186 -2.353 1.00 93.19 104 GLN A N 1
ATOM 811 C CA . GLN A 1 104 ? 3.487 13.371 -2.452 1.00 93.19 104 GLN A CA 1
ATOM 812 C C . GLN A 1 104 ? 1.992 13.026 -2.483 1.00 93.19 104 GLN A C 1
ATOM 814 O O . GLN A 1 104 ? 1.168 13.916 -2.269 1.00 93.19 104 GLN A O 1
ATOM 819 N N . ILE A 1 105 ? 1.619 11.757 -2.703 1.00 94.50 105 ILE A N 1
ATOM 820 C CA . ILE A 1 105 ? 0.215 11.333 -2.873 1.00 94.50 105 ILE A CA 1
ATOM 821 C C . ILE A 1 105 ? -0.663 11.670 -1.657 1.00 94.50 105 ILE A C 1
ATOM 823 O O . ILE A 1 105 ? -1.849 11.923 -1.833 1.00 94.50 105 ILE A O 1
ATOM 827 N N . LEU A 1 106 ? -0.099 11.680 -0.445 1.00 93.25 106 LEU A N 1
ATOM 828 C CA . LEU A 1 106 ? -0.814 12.013 0.797 1.00 93.25 106 LEU A CA 1
ATOM 829 C C . LEU A 1 106 ? -0.371 13.354 1.401 1.00 93.25 106 LEU A C 1
ATOM 831 O O . LEU A 1 106 ? -0.621 13.613 2.576 1.00 93.25 106 LEU A O 1
ATOM 835 N N . SER A 1 107 ? 0.318 14.194 0.626 1.00 93.00 107 SER A N 1
ATOM 836 C CA . SER A 1 107 ? 0.875 15.462 1.119 1.00 93.00 107 SER A CA 1
ATOM 837 C C . SER A 1 107 ? -0.182 16.534 1.393 1.00 93.00 107 SER A C 1
ATOM 839 O O . SER A 1 107 ? 0.049 17.439 2.193 1.00 93.00 107 SER A O 1
ATOM 841 N N . ASP A 1 108 ? -1.342 16.433 0.746 1.00 95.00 108 ASP A N 1
ATOM 842 C CA . ASP A 1 108 ? -2.505 17.295 0.954 1.00 95.00 108 ASP A CA 1
ATOM 843 C C . ASP A 1 108 ? -3.394 16.823 2.116 1.00 95.00 108 ASP A C 1
ATOM 845 O O . ASP A 1 108 ? -4.235 17.580 2.610 1.00 95.00 108 ASP A O 1
ATOM 849 N N . ALA A 1 109 ? -3.202 15.586 2.582 1.00 94.44 109 ALA A N 1
ATOM 850 C CA . ALA A 1 109 ? -3.878 15.062 3.754 1.00 94.44 109 ALA A CA 1
ATOM 851 C C . ALA A 1 109 ? -3.299 15.674 5.041 1.00 94.44 109 ALA A C 1
ATOM 853 O O . ALA A 1 109 ? -2.099 15.916 5.167 1.00 94.44 109 ALA A O 1
ATOM 854 N N . SER A 1 110 ? -4.160 15.879 6.043 1.00 94.94 110 SER A N 1
ATOM 855 C CA . SER A 1 110 ? -3.714 16.223 7.401 1.00 94.94 110 SER A CA 1
ATOM 856 C C . SER A 1 110 ? -2.751 15.152 7.928 1.00 94.94 110 SER A C 1
ATOM 858 O O . SER A 1 110 ? -2.932 13.966 7.645 1.00 94.94 110 SER A O 1
ATOM 860 N N . GLU A 1 111 ? -1.768 15.549 8.741 1.00 90.06 111 GLU A N 1
ATOM 861 C CA . GLU A 1 111 ? -0.755 14.648 9.320 1.00 90.06 111 GLU A CA 1
ATOM 862 C C . GLU A 1 111 ? -1.382 13.441 10.039 1.00 90.06 111 GLU A C 1
ATOM 864 O O . GLU A 1 111 ? -0.870 12.323 10.001 1.00 90.06 111 GLU A O 1
ATOM 869 N N . GLU A 1 112 ? -2.561 13.641 10.626 1.00 92.81 112 GLU A N 1
ATOM 870 C CA . GLU A 1 112 ? -3.303 12.596 11.327 1.00 92.81 112 GLU A CA 1
ATOM 871 C C . GLU A 1 112 ? -3.901 11.506 10.415 1.00 92.81 112 GLU A C 1
ATOM 873 O O . GLU A 1 112 ? -4.338 10.466 10.912 1.00 92.81 112 GLU A O 1
ATOM 878 N N . PHE A 1 113 ? -3.943 11.752 9.102 1.00 94.12 113 PHE A N 1
ATOM 879 C CA . PHE A 1 113 ? -4.435 10.836 8.073 1.00 94.12 113 PHE A CA 1
ATOM 880 C C . PHE A 1 113 ? -3.369 10.488 7.028 1.00 94.12 113 PHE A C 1
ATOM 882 O O . PHE A 1 113 ? -3.619 9.633 6.186 1.00 94.12 113 PHE A O 1
ATOM 889 N N . SER A 1 114 ? -2.184 11.097 7.051 1.00 94.56 114 SER A N 1
ATOM 890 C CA . SER A 1 114 ? -1.112 10.747 6.111 1.00 94.56 114 SER A CA 1
ATOM 891 C C . SER A 1 114 ? -0.292 9.534 6.569 1.00 94.56 114 SER A C 1
ATOM 893 O O . SER A 1 114 ? 0.335 8.870 5.747 1.00 94.56 114 SER A O 1
ATOM 895 N N . GLN A 1 115 ? -0.341 9.184 7.861 1.00 94.00 115 GLN A N 1
ATOM 896 C CA . GLN A 1 115 ? 0.467 8.112 8.452 1.00 94.00 115 GLN A CA 1
ATOM 897 C C . GLN A 1 115 ? -0.375 6.905 8.897 1.00 94.00 115 GLN A C 1
ATOM 899 O O . GLN A 1 115 ? -1.273 7.026 9.735 1.00 94.00 115 GLN A O 1
ATOM 904 N N . LEU A 1 116 ? -0.023 5.707 8.411 1.00 95.12 116 LEU A N 1
ATOM 905 C CA . LEU A 1 116 ? -0.700 4.449 8.767 1.00 95.12 116 LEU A CA 1
ATOM 906 C C . LEU A 1 116 ? -0.711 4.184 10.281 1.00 95.12 116 LEU A C 1
ATOM 908 O O . LEU A 1 116 ? -1.719 3.728 10.819 1.00 95.12 116 LEU A O 1
ATOM 912 N N . SER A 1 117 ? 0.395 4.475 10.971 1.00 94.88 117 SER A N 1
ATOM 913 C CA . SER A 1 117 ? 0.537 4.302 12.423 1.00 94.88 117 SER A CA 1
ATOM 914 C C . SER A 1 117 ? -0.500 5.116 13.202 1.00 94.88 117 SER A C 1
ATOM 916 O O . SER A 1 117 ? -1.177 4.569 14.073 1.00 94.88 117 SER A O 1
ATOM 918 N N . VAL A 1 118 ? -0.681 6.389 12.839 1.00 95.75 118 VAL A N 1
ATOM 919 C CA . VAL A 1 118 ? -1.624 7.311 13.490 1.00 95.75 118 VAL A CA 1
ATOM 920 C C . VAL A 1 118 ? -3.069 6.892 13.223 1.00 95.75 118 VAL A C 1
ATOM 922 O O . VAL A 1 118 ? -3.890 6.837 14.141 1.00 95.75 118 VAL A O 1
ATOM 925 N N . VAL A 1 119 ? -3.386 6.522 11.979 1.00 96.38 119 VAL A N 1
ATOM 926 C CA . VAL A 1 119 ? -4.726 6.032 11.620 1.00 96.38 119 VAL A CA 1
ATOM 927 C C . VAL A 1 119 ? -5.047 4.735 12.362 1.00 96.38 119 VAL A C 1
ATOM 929 O O . VAL A 1 119 ? -6.143 4.600 12.912 1.00 96.38 119 VAL A O 1
ATOM 932 N N . LYS A 1 120 ? -4.092 3.799 12.445 1.00 95.69 120 LYS A N 1
ATOM 933 C CA . LYS A 1 120 ? -4.244 2.559 13.217 1.00 95.69 120 LYS A CA 1
ATOM 934 C C . LYS A 1 120 ? -4.540 2.862 14.686 1.00 95.69 120 LYS A C 1
ATOM 936 O O . LYS A 1 120 ? -5.498 2.316 15.230 1.00 95.69 120 LYS A O 1
ATOM 941 N N . GLU A 1 121 ? -3.758 3.735 15.317 1.00 95.38 121 GLU A N 1
ATOM 942 C CA . GLU A 1 121 ? -3.944 4.106 16.723 1.00 95.38 121 GLU A CA 1
ATOM 943 C C . GLU A 1 121 ? -5.345 4.678 16.977 1.00 95.38 121 GLU A C 1
ATOM 945 O O . GLU A 1 121 ? -6.037 4.246 17.902 1.00 95.38 121 GLU A O 1
ATOM 950 N N . LYS A 1 122 ? -5.810 5.594 16.120 1.00 95.69 122 LYS A N 1
ATOM 951 C CA . LYS A 1 122 ? -7.157 6.172 16.222 1.00 95.69 122 LYS A CA 1
ATOM 952 C C . LYS A 1 122 ? -8.253 5.115 16.102 1.00 95.69 122 LYS A C 1
ATOM 954 O O . LYS A 1 122 ? -9.216 5.149 16.870 1.00 95.69 122 LYS A O 1
ATOM 959 N N . LEU A 1 123 ? -8.116 4.175 15.165 1.00 95.69 123 LEU A N 1
ATOM 960 C CA . LEU A 1 123 ? -9.091 3.101 14.968 1.00 95.69 123 LEU A CA 1
ATOM 961 C C . LEU A 1 123 ? -9.111 2.111 16.139 1.00 95.69 123 LEU A C 1
ATOM 963 O O . LEU A 1 123 ? -10.195 1.724 16.575 1.00 95.69 123 LEU A O 1
ATOM 967 N N . GLU A 1 124 ? -7.955 1.740 16.691 1.00 95.19 124 GLU A N 1
ATOM 968 C CA . GLU A 1 124 ? -7.886 0.874 17.877 1.00 95.19 124 GLU A CA 1
ATOM 969 C C . GLU A 1 124 ? -8.420 1.580 19.130 1.00 95.19 124 GLU A C 1
ATOM 971 O O . GLU A 1 124 ? -9.171 0.987 19.910 1.00 95.19 124 GLU A O 1
ATOM 976 N N . LYS A 1 125 ? -8.134 2.877 19.294 1.00 96.75 125 LYS A N 1
ATOM 977 C CA . LYS A 1 125 ? -8.737 3.691 20.355 1.00 96.75 125 LYS A CA 1
ATOM 978 C C . LYS A 1 125 ? -10.257 3.728 20.222 1.00 96.75 125 LYS A C 1
ATOM 980 O O . LYS A 1 125 ? -10.959 3.486 21.202 1.00 96.75 125 LYS A O 1
ATOM 985 N N . TRP A 1 126 ? -10.777 3.963 19.016 1.00 97.06 126 TRP A N 1
ATOM 986 C CA . TRP A 1 126 ? -12.219 3.979 18.764 1.00 97.06 126 TRP A CA 1
ATOM 987 C C . TRP A 1 126 ? -12.868 2.624 19.080 1.00 97.06 126 TRP A C 1
ATOM 989 O O . TRP A 1 126 ? -13.880 2.567 19.781 1.00 97.06 126 TRP A O 1
ATOM 999 N N . LYS A 1 127 ? -12.243 1.529 18.643 1.00 96.19 127 LYS A N 1
ATOM 1000 C CA . LYS A 1 127 ? -12.674 0.157 18.931 1.00 96.19 127 LYS A CA 1
ATOM 1001 C C . LYS A 1 127 ? -12.714 -0.141 20.433 1.00 96.19 127 LYS A C 1
ATOM 1003 O O . LYS A 1 127 ? -13.639 -0.813 20.884 1.00 96.19 127 LYS A O 1
ATOM 1008 N N . LYS A 1 128 ? -11.748 0.371 21.205 1.00 96.88 128 LYS A N 1
ATOM 1009 C CA . LYS A 1 128 ? -11.653 0.171 22.659 1.00 96.88 128 LYS A CA 1
ATOM 1010 C C . LYS A 1 128 ? -12.623 1.048 23.453 1.00 96.88 128 LYS A C 1
ATOM 1012 O O . LYS A 1 128 ? -13.297 0.550 24.349 1.00 96.88 128 LYS A O 1
ATOM 1017 N N . GLU A 1 129 ? -12.679 2.342 23.152 1.00 97.69 129 GLU A N 1
ATOM 1018 C CA . GLU A 1 129 ? -13.413 3.333 23.952 1.00 97.69 129 GLU A CA 1
ATOM 1019 C C . GLU A 1 129 ? -14.885 3.459 23.539 1.00 97.69 129 GLU A C 1
ATOM 1021 O O . GLU A 1 129 ? -15.737 3.731 24.383 1.00 97.69 129 GLU A O 1
ATOM 1026 N N . TYR A 1 130 ? -15.212 3.205 22.268 1.00 97.25 130 TYR A N 1
ATOM 1027 C CA . TYR A 1 130 ? -16.575 3.330 21.744 1.00 97.25 130 TYR A CA 1
ATOM 1028 C C . TYR A 1 130 ? -16.968 2.131 20.872 1.00 97.25 130 TYR A C 1
ATOM 1030 O O . TYR A 1 130 ? -17.464 2.279 19.753 1.00 97.25 130 TYR A O 1
ATOM 1038 N N . ALA A 1 131 ? -16.801 0.922 21.417 1.00 96.50 131 ALA A N 1
ATOM 1039 C CA . ALA A 1 131 ? -17.064 -0.344 20.727 1.00 96.50 131 ALA A CA 1
ATOM 1040 C C . ALA A 1 131 ? -18.461 -0.440 20.080 1.00 96.50 131 ALA A C 1
ATOM 1042 O O . ALA A 1 131 ? -18.606 -1.044 19.018 1.00 96.50 131 ALA A O 1
ATOM 1043 N N . ALA A 1 132 ? -19.492 0.152 20.700 1.00 97.75 132 ALA A N 1
ATOM 1044 C CA . ALA A 1 132 ? -20.842 0.181 20.133 1.00 97.75 132 ALA A CA 1
ATOM 1045 C C . ALA A 1 132 ? -20.873 0.959 18.810 1.00 97.75 132 ALA A C 1
ATOM 1047 O O . ALA A 1 132 ? -21.202 0.386 17.779 1.00 97.75 132 ALA A O 1
ATOM 1048 N N . SER A 1 133 ? -20.412 2.212 18.821 1.00 98.06 133 SER A N 1
ATOM 1049 C CA . SER A 1 133 ? -20.337 3.051 17.620 1.00 98.06 133 SER A CA 1
ATOM 1050 C C . SER A 1 133 ? -19.417 2.455 16.549 1.00 98.06 133 SER A C 1
ATOM 1052 O O . SER A 1 133 ? -19.758 2.488 15.370 1.00 98.06 133 SER A O 1
ATOM 1054 N N . TYR A 1 134 ? -18.293 1.853 16.948 1.00 97.81 134 TYR A N 1
ATOM 1055 C CA . TYR A 1 134 ? -17.377 1.178 16.027 1.00 97.81 134 TYR A CA 1
ATOM 1056 C C . TYR A 1 134 ? -18.057 0.015 15.284 1.00 97.81 134 TYR A C 1
ATOM 1058 O O . TYR A 1 134 ? -17.912 -0.134 14.068 1.00 97.81 134 TYR A O 1
ATOM 1066 N N . ARG A 1 135 ? -18.828 -0.806 16.009 1.00 97.56 135 ARG A N 1
ATOM 1067 C CA . ARG A 1 135 ? -19.597 -1.913 15.428 1.00 97.56 135 ARG A CA 1
ATOM 1068 C C . ARG A 1 135 ? -20.748 -1.409 14.562 1.00 97.56 135 ARG A C 1
ATOM 1070 O O . ARG A 1 135 ? -20.947 -1.946 13.478 1.00 97.56 135 ARG A O 1
ATOM 1077 N N . ASP A 1 136 ? -21.473 -0.393 15.017 1.00 98.06 136 ASP A N 1
ATOM 1078 C CA . ASP A 1 136 ? -22.632 0.154 14.304 1.00 98.06 136 ASP A CA 1
ATOM 1079 C C . ASP A 1 136 ? -22.219 0.824 12.977 1.00 98.06 136 ASP A C 1
ATOM 1081 O O . ASP A 1 136 ? -22.976 0.808 12.010 1.00 98.06 136 ASP A O 1
ATOM 1085 N N . ALA A 1 137 ? -20.988 1.340 12.897 1.00 97.25 137 ALA A N 1
ATOM 1086 C CA . ALA A 1 137 ? -20.367 1.833 11.667 1.00 97.25 137 ALA A CA 1
ATOM 1087 C C . ALA A 1 137 ? -19.745 0.721 10.789 1.00 97.25 137 ALA A C 1
ATOM 1089 O O . ALA A 1 137 ? -19.103 1.021 9.783 1.00 97.25 137 ALA A O 1
ATOM 1090 N N . TYR A 1 138 ? -19.915 -0.557 11.154 1.00 96.81 138 TYR A N 1
ATOM 1091 C CA . TYR A 1 138 ? -19.365 -1.721 10.446 1.00 96.81 138 TYR A CA 1
ATOM 1092 C C . TYR A 1 138 ? -17.849 -1.633 10.218 1.00 96.81 138 TYR A C 1
ATOM 1094 O O . TYR A 1 138 ? -17.323 -2.100 9.206 1.00 96.81 138 TYR A O 1
ATOM 1102 N N . MET A 1 139 ? -17.117 -1.048 11.171 1.00 96.19 139 MET A N 1
ATOM 1103 C CA . MET A 1 139 ? -15.705 -0.726 10.965 1.00 96.19 139 MET A CA 1
ATOM 1104 C C . MET A 1 139 ? -14.825 -1.955 10.744 1.00 96.19 139 MET A C 1
ATOM 1106 O O . MET A 1 139 ? -13.875 -1.865 9.979 1.00 96.19 139 MET A O 1
ATOM 1110 N N . SER A 1 140 ? -15.159 -3.124 11.298 1.00 93.06 140 SER A N 1
ATOM 1111 C CA . SER A 1 140 ? -14.430 -4.371 11.007 1.00 93.06 140 SER A CA 1
ATOM 1112 C C . SER A 1 140 ? -14.418 -4.741 9.516 1.00 93.06 140 SER A C 1
ATOM 1114 O O . SER A 1 140 ? -13.485 -5.401 9.067 1.00 93.06 140 SER A O 1
ATOM 1116 N N . LEU A 1 141 ? -15.421 -4.300 8.749 1.00 95.69 141 LEU A N 1
ATOM 1117 C CA . LEU A 1 141 ? -15.497 -4.484 7.297 1.00 95.69 141 LEU A CA 1
ATOM 1118 C C . LEU A 1 141 ? -14.791 -3.352 6.535 1.00 95.69 141 LEU A C 1
ATOM 1120 O O . LEU A 1 141 ? -14.241 -3.583 5.461 1.00 95.69 141 LEU A O 1
ATOM 1124 N N . SER A 1 142 ? -14.786 -2.139 7.094 1.00 96.44 142 SER A N 1
ATOM 1125 C CA . SER A 1 142 ? -14.233 -0.935 6.456 1.00 96.44 142 SER A CA 1
ATOM 1126 C C . SER A 1 142 ? -12.730 -0.749 6.687 1.00 96.44 142 SER A C 1
ATOM 1128 O O . SER A 1 142 ? -12.044 -0.188 5.837 1.00 96.44 142 SER A O 1
ATOM 1130 N N . VAL A 1 143 ? -12.190 -1.227 7.812 1.00 95.56 143 VAL A N 1
ATOM 1131 C CA . VAL A 1 143 ? -10.776 -1.059 8.199 1.00 95.56 143 VAL A CA 1
ATOM 1132 C C . VAL A 1 143 ? -9.798 -1.551 7.124 1.00 95.56 143 VAL A C 1
ATOM 1134 O O . VAL A 1 143 ? -8.880 -0.796 6.800 1.00 95.56 143 VAL A O 1
ATOM 1137 N N . PRO A 1 144 ? -9.979 -2.732 6.494 1.00 94.88 144 PRO A N 1
ATOM 1138 C CA . PRO A 1 144 ? -9.092 -3.158 5.410 1.00 94.88 144 PRO A CA 1
ATOM 1139 C C . PRO A 1 144 ? -9.068 -2.179 4.229 1.00 94.88 144 PRO A C 1
ATOM 1141 O O . PRO A 1 144 ? -8.014 -1.947 3.638 1.00 94.88 144 PRO A O 1
ATOM 1144 N N . ALA A 1 145 ? -10.212 -1.569 3.899 1.00 96.75 145 ALA A N 1
ATOM 1145 C CA . ALA A 1 145 ? -10.294 -0.570 2.837 1.00 96.75 145 ALA A CA 1
ATOM 1146 C C . ALA A 1 145 ? -9.591 0.739 3.230 1.00 96.75 145 ALA A C 1
ATOM 1148 O O . ALA A 1 145 ? -8.905 1.327 2.397 1.00 96.75 145 ALA A O 1
ATOM 1149 N N . ILE A 1 146 ? -9.698 1.149 4.499 1.00 96.44 146 ILE A N 1
ATOM 1150 C CA . ILE A 1 146 ? -9.011 2.332 5.042 1.00 96.44 146 ILE A CA 1
ATOM 1151 C C . ILE A 1 146 ? -7.489 2.145 5.024 1.00 96.44 146 ILE A C 1
ATOM 1153 O O . ILE A 1 146 ? -6.770 3.070 4.664 1.00 96.44 146 ILE A O 1
ATOM 1157 N N . PHE A 1 147 ? -6.981 0.957 5.367 1.00 96.69 147 PHE A N 1
ATOM 1158 C CA . PHE A 1 147 ? -5.539 0.684 5.354 1.00 96.69 147 PHE A CA 1
ATOM 1159 C C . PHE A 1 147 ? -4.965 0.430 3.954 1.00 96.69 147 PHE A C 1
ATOM 1161 O O . PHE A 1 147 ? -3.767 0.619 3.740 1.00 96.69 147 PHE A O 1
ATOM 1168 N N . SER A 1 148 ? -5.804 0.039 2.990 1.00 96.56 148 SER A N 1
ATOM 1169 C CA . SER A 1 148 ? -5.386 -0.293 1.624 1.00 96.56 148 SER A CA 1
ATOM 1170 C C . SER A 1 148 ? -4.483 0.750 0.944 1.00 96.56 148 SER A C 1
ATOM 1172 O O . SER A 1 148 ? -3.467 0.327 0.391 1.00 96.56 148 SER A O 1
ATOM 1174 N N . PRO A 1 149 ? -4.779 2.068 0.951 1.00 95.56 149 PRO A N 1
ATOM 1175 C CA . PRO A 1 149 ? -3.915 3.055 0.302 1.00 95.56 149 PRO A CA 1
ATOM 1176 C C . PRO A 1 149 ? -2.490 3.067 0.866 1.00 95.56 149 PRO A C 1
ATOM 1178 O O . PRO A 1 149 ? -1.549 3.042 0.082 1.00 95.56 149 PRO A O 1
ATOM 1181 N N . TYR A 1 150 ? -2.310 3.011 2.188 1.00 95.62 150 TYR A N 1
ATOM 1182 C CA . TYR A 1 150 ? -0.974 3.014 2.800 1.00 95.62 150 TYR A CA 1
ATOM 1183 C C . TYR A 1 150 ? -0.175 1.762 2.432 1.00 95.62 150 TYR A C 1
ATOM 1185 O O . TYR A 1 150 ? 0.978 1.864 2.026 1.00 95.62 150 TYR A O 1
ATOM 1193 N N . VAL A 1 151 ? -0.815 0.588 2.505 1.00 95.62 151 VAL A N 1
ATOM 1194 C CA . VAL A 1 151 ? -0.194 -0.689 2.120 1.00 95.62 151 VAL A CA 1
ATOM 1195 C C . VAL A 1 151 ? 0.223 -0.654 0.649 1.00 95.62 151 VAL A C 1
ATOM 1197 O O . VAL A 1 151 ? 1.334 -1.040 0.307 1.00 95.62 151 VAL A O 1
ATOM 1200 N N . ARG A 1 152 ? -0.655 -0.166 -0.237 1.00 95.69 152 ARG A N 1
ATOM 1201 C CA . ARG A 1 152 ? -0.371 -0.074 -1.676 1.00 95.69 152 ARG A CA 1
ATOM 1202 C C . ARG A 1 152 ? 0.775 0.883 -1.972 1.00 95.69 152 ARG A C 1
ATOM 1204 O O . ARG A 1 152 ? 1.602 0.532 -2.801 1.00 95.69 152 ARG A O 1
ATOM 1211 N N . LEU A 1 153 ? 0.816 2.049 -1.325 1.00 94.88 153 LEU A N 1
ATOM 1212 C CA . LEU A 1 153 ? 1.898 3.020 -1.498 1.00 94.88 153 LEU A CA 1
ATOM 1213 C C . LEU A 1 153 ? 3.240 2.419 -1.089 1.00 94.88 153 LEU A C 1
ATOM 1215 O O . LEU A 1 153 ? 4.197 2.500 -1.850 1.00 94.88 153 LEU A O 1
ATOM 1219 N N . GLU A 1 154 ? 3.292 1.731 0.052 1.00 94.06 154 GLU A N 1
ATOM 1220 C CA . GLU A 1 154 ? 4.521 1.078 0.495 1.00 94.06 154 GLU A CA 1
ATOM 1221 C C . GLU A 1 154 ? 4.952 -0.042 -0.467 1.00 94.06 154 GLU A C 1
ATOM 1223 O O . GLU A 1 154 ? 6.118 -0.118 -0.856 1.00 94.06 154 GLU A O 1
ATOM 1228 N N . LEU A 1 155 ? 4.001 -0.862 -0.936 1.00 93.88 155 LEU A N 1
ATOM 1229 C CA . LEU A 1 155 ? 4.251 -1.941 -1.899 1.00 93.88 155 LEU A CA 1
ATOM 1230 C C . LEU A 1 155 ? 4.817 -1.461 -3.240 1.00 93.88 155 LEU A C 1
ATOM 1232 O O . LEU A 1 155 ? 5.474 -2.250 -3.915 1.00 93.88 155 LEU A O 1
ATOM 1236 N N . LEU A 1 156 ? 4.620 -0.197 -3.633 1.00 93.06 156 LEU A N 1
ATOM 1237 C CA . LEU A 1 156 ? 5.251 0.343 -4.844 1.00 93.06 156 LEU A CA 1
ATOM 1238 C C . LEU A 1 156 ? 6.784 0.312 -4.758 1.00 93.06 156 LEU A C 1
ATOM 1240 O O . LEU A 1 156 ? 7.452 0.191 -5.783 1.00 93.06 156 LEU A O 1
ATOM 1244 N N . HIS A 1 157 ? 7.348 0.381 -3.550 1.00 90.75 157 HIS A N 1
ATOM 1245 C CA . HIS A 1 157 ? 8.795 0.340 -3.329 1.00 90.75 157 HIS A CA 1
ATOM 1246 C C . HIS A 1 157 ? 9.366 -1.081 -3.246 1.00 90.75 157 HIS A C 1
ATOM 1248 O O . HIS A 1 157 ? 10.600 -1.238 -3.233 1.00 90.75 157 HIS A O 1
ATOM 1254 N N . TRP A 1 158 ? 8.498 -2.096 -3.188 1.00 92.88 158 TRP A N 1
ATOM 1255 C CA . TRP A 1 158 ? 8.895 -3.492 -3.089 1.00 92.88 158 TRP A CA 1
ATOM 1256 C C . TRP A 1 158 ? 9.371 -4.016 -4.444 1.00 92.88 158 TRP A C 1
ATOM 1258 O O . TRP A 1 158 ? 8.651 -3.982 -5.442 1.00 92.88 158 TRP A O 1
ATOM 1268 N N . ASP A 1 159 ? 10.608 -4.506 -4.472 1.00 90.19 159 ASP A N 1
ATOM 1269 C CA . ASP A 1 159 ? 11.203 -5.130 -5.650 1.00 90.19 159 ASP A CA 1
ATOM 1270 C C . ASP A 1 159 ? 11.879 -6.449 -5.248 1.00 90.19 159 ASP A C 1
ATOM 1272 O O . ASP A 1 159 ? 13.056 -6.437 -4.876 1.00 90.19 159 ASP A O 1
ATOM 1276 N N . PRO A 1 160 ? 11.163 -7.583 -5.338 1.00 89.31 160 PRO A N 1
ATOM 1277 C CA . PRO A 1 160 ? 11.684 -8.882 -4.917 1.00 89.31 160 PRO A CA 1
ATOM 1278 C C . PRO A 1 160 ? 12.758 -9.449 -5.853 1.00 89.31 160 PRO A C 1
ATOM 1280 O O . PRO A 1 160 ? 13.404 -10.436 -5.517 1.00 89.31 160 PRO A O 1
ATOM 1283 N N . LEU A 1 161 ? 12.931 -8.880 -7.050 1.00 86.56 161 LEU A N 1
ATOM 1284 C CA . LEU A 1 161 ? 13.905 -9.374 -8.024 1.00 86.56 161 LEU A CA 1
ATOM 1285 C C . LEU A 1 161 ? 15.265 -8.697 -7.862 1.00 86.56 161 LEU A C 1
ATOM 1287 O O . LEU A 1 161 ? 16.284 -9.271 -8.242 1.00 86.56 161 LEU A O 1
ATOM 1291 N N . ARG A 1 162 ? 15.287 -7.464 -7.341 1.00 83.88 162 ARG A N 1
ATOM 1292 C CA . ARG A 1 162 ? 16.504 -6.641 -7.251 1.00 83.88 162 ARG A CA 1
ATOM 1293 C C . ARG A 1 162 ? 16.905 -6.268 -5.830 1.00 83.88 162 ARG A C 1
ATOM 1295 O O . ARG A 1 162 ? 18.053 -5.878 -5.631 1.00 83.88 162 ARG A O 1
ATOM 1302 N N . LYS A 1 163 ? 15.990 -6.334 -4.863 1.00 84.50 163 LYS A N 1
ATOM 1303 C CA . LYS A 1 163 ? 16.274 -6.076 -3.448 1.00 84.50 163 LYS A CA 1
ATOM 1304 C C . LYS A 1 163 ? 16.123 -7.364 -2.648 1.00 84.50 163 LYS A C 1
ATOM 1306 O O . LYS A 1 163 ? 15.343 -8.237 -3.008 1.00 84.50 163 LYS A O 1
ATOM 1311 N N . SER A 1 164 ? 16.869 -7.457 -1.554 1.00 82.00 164 SER A N 1
ATOM 1312 C CA . SER A 1 164 ? 16.759 -8.552 -0.585 1.00 82.00 164 SER A CA 1
ATOM 1313 C C . SER A 1 164 ? 15.643 -8.340 0.443 1.00 82.00 164 SER A C 1
ATOM 1315 O O . SER A 1 164 ? 15.526 -9.147 1.357 1.00 82.00 164 SER A O 1
ATOM 1317 N N . ASP A 1 165 ? 14.883 -7.246 0.338 1.00 82.19 165 ASP A N 1
ATOM 1318 C CA . ASP A 1 165 ? 13.840 -6.892 1.301 1.00 82.19 165 ASP A CA 1
ATOM 1319 C C . ASP A 1 165 ? 12.695 -7.913 1.232 1.00 82.19 165 ASP A C 1
ATOM 1321 O O . ASP A 1 165 ? 12.070 -8.094 0.177 1.00 82.19 165 ASP A O 1
ATOM 1325 N N . ASP A 1 166 ? 12.413 -8.576 2.355 1.00 86.69 166 ASP A N 1
ATOM 1326 C CA . ASP A 1 166 ? 11.302 -9.517 2.437 1.00 86.69 166 ASP A CA 1
ATOM 1327 C C . ASP A 1 166 ? 9.964 -8.767 2.496 1.00 86.69 166 ASP A C 1
ATOM 1329 O O . ASP A 1 166 ? 9.834 -7.686 3.073 1.00 86.69 166 ASP A O 1
ATOM 1333 N N . PHE A 1 167 ? 8.930 -9.373 1.919 1.00 88.12 167 PHE A N 1
ATOM 1334 C CA . PHE A 1 167 ? 7.562 -8.858 1.938 1.00 88.12 167 PHE A CA 1
ATOM 1335 C C . PHE A 1 167 ? 7.045 -8.646 3.371 1.00 88.12 167 PHE A C 1
ATOM 1337 O O . PHE A 1 167 ? 6.254 -7.738 3.629 1.00 88.12 167 PHE A O 1
ATOM 1344 N N . PHE A 1 168 ? 7.503 -9.479 4.307 1.00 89.25 168 PHE A N 1
ATOM 1345 C CA . PHE A 1 168 ? 7.113 -9.433 5.714 1.00 89.25 168 PHE A CA 1
ATOM 1346 C C . PHE A 1 168 ? 7.923 -8.432 6.551 1.00 89.25 168 PHE A C 1
ATOM 1348 O O . PHE A 1 168 ? 7.502 -8.096 7.655 1.00 89.25 168 PHE A O 1
ATOM 1355 N N . ASP A 1 169 ? 9.029 -7.900 6.029 1.00 90.69 169 ASP A N 1
ATOM 1356 C CA . ASP A 1 169 ? 9.826 -6.877 6.723 1.00 90.69 169 ASP A CA 1
ATOM 1357 C C . ASP A 1 169 ? 9.271 -5.457 6.508 1.00 90.69 169 ASP A C 1
ATOM 1359 O O . ASP A 1 169 ? 9.734 -4.491 7.118 1.00 90.69 169 ASP A O 1
ATOM 1363 N N . MET A 1 170 ? 8.249 -5.316 5.659 1.00 92.06 170 MET A N 1
ATOM 1364 C CA . MET A 1 170 ? 7.603 -4.040 5.365 1.00 92.06 170 MET A CA 1
ATOM 1365 C C . MET A 1 170 ? 6.860 -3.470 6.584 1.00 92.06 170 MET A C 1
ATOM 1367 O O . MET A 1 170 ? 6.225 -4.184 7.367 1.00 92.06 170 MET A O 1
ATOM 1371 N N . ASN A 1 171 ? 6.882 -2.147 6.724 1.00 92.31 171 ASN A N 1
ATOM 1372 C CA . ASN A 1 171 ? 6.323 -1.421 7.856 1.00 92.31 171 ASN A CA 1
ATOM 1373 C C . ASN A 1 171 ? 4.815 -1.661 8.012 1.00 92.31 171 ASN A C 1
ATOM 1375 O O . ASN A 1 171 ? 4.343 -1.863 9.131 1.00 92.31 171 ASN A O 1
ATOM 1379 N N . TRP A 1 172 ? 4.047 -1.710 6.920 1.00 94.19 172 TRP A N 1
ATOM 1380 C CA . TRP A 1 172 ? 2.622 -2.039 6.986 1.00 94.19 172 TRP A CA 1
ATOM 1381 C C . TRP A 1 172 ? 2.367 -3.415 7.616 1.00 94.19 172 TRP A C 1
ATOM 1383 O O . TRP A 1 172 ? 1.416 -3.560 8.389 1.00 94.19 172 TRP A O 1
ATOM 1393 N N . TYR A 1 173 ? 3.211 -4.414 7.336 1.00 94.25 173 TYR A N 1
ATOM 1394 C CA . TYR A 1 173 ? 3.067 -5.761 7.886 1.00 94.25 173 TYR A CA 1
ATOM 1395 C C . TYR A 1 173 ? 3.402 -5.767 9.375 1.00 94.25 173 TYR A C 1
ATOM 1397 O O . TYR A 1 173 ? 2.632 -6.282 10.193 1.00 94.25 173 TYR A O 1
ATOM 1405 N N . LEU A 1 174 ? 4.504 -5.109 9.744 1.00 92.75 174 LEU A N 1
ATOM 1406 C CA . LEU A 1 174 ? 4.895 -4.950 11.139 1.00 92.75 174 LEU A CA 1
ATOM 1407 C C . LEU A 1 174 ? 3.805 -4.225 11.942 1.00 92.75 174 LEU A C 1
ATOM 1409 O O . LEU A 1 174 ? 3.460 -4.634 13.052 1.00 92.75 174 LEU A O 1
ATOM 1413 N N . LEU A 1 175 ? 3.206 -3.170 11.391 1.00 93.25 175 LEU A N 1
ATOM 1414 C CA . LEU A 1 175 ? 2.176 -2.392 12.076 1.00 93.25 175 LEU A CA 1
ATOM 1415 C C . LEU A 1 175 ? 0.840 -3.128 12.194 1.00 93.25 175 LEU A C 1
ATOM 1417 O O . LEU A 1 175 ? 0.218 -3.061 13.257 1.00 93.25 175 LEU A O 1
ATOM 1421 N N . LEU A 1 176 ? 0.375 -3.786 11.130 1.00 91.75 176 LEU A N 1
ATOM 1422 C CA . LEU A 1 176 ? -0.979 -4.345 11.068 1.00 91.75 176 LEU A CA 1
ATOM 1423 C C . LEU A 1 176 ? -1.065 -5.801 11.522 1.00 91.75 176 LEU A C 1
ATOM 1425 O O . LEU A 1 176 ? -2.070 -6.180 12.117 1.00 91.75 176 LEU A O 1
ATOM 1429 N N . VAL A 1 177 ? -0.039 -6.607 11.244 1.00 85.31 177 VAL A N 1
ATOM 1430 C CA . VAL A 1 177 ? -0.057 -8.054 11.496 1.00 85.31 177 VAL A CA 1
ATOM 1431 C C . VAL A 1 177 ? 0.777 -8.394 12.723 1.00 85.31 177 VAL A C 1
ATOM 1433 O O . VAL A 1 177 ? 0.258 -8.984 13.667 1.00 85.31 177 VAL A O 1
ATOM 1436 N N . TRP A 1 178 ? 2.050 -7.985 12.749 1.00 73.00 178 TRP A N 1
ATOM 1437 C CA . TRP A 1 178 ? 2.961 -8.343 13.842 1.00 73.00 178 TRP A CA 1
ATOM 1438 C C . TRP A 1 178 ? 2.562 -7.694 15.174 1.00 73.00 178 TRP A C 1
ATOM 1440 O O . TRP A 1 178 ? 2.456 -8.365 16.196 1.00 73.00 178 TRP A O 1
ATOM 1450 N N . ASN A 1 179 ? 2.276 -6.389 15.161 1.00 64.88 179 ASN A N 1
ATOM 1451 C CA . ASN A 1 179 ? 1.794 -5.636 16.327 1.00 64.88 179 ASN A CA 1
ATOM 1452 C C . ASN A 1 179 ? 0.252 -5.662 16.457 1.00 64.88 179 ASN A C 1
ATOM 1454 O O . ASN A 1 179 ? -0.346 -4.706 16.962 1.00 64.88 179 ASN A O 1
ATOM 1458 N N . GLY A 1 180 ? -0.401 -6.688 15.900 1.00 58.50 180 GLY A N 1
ATOM 1459 C CA . GLY A 1 180 ? -1.860 -6.828 15.813 1.00 58.50 180 GLY A CA 1
ATOM 1460 C C . GLY A 1 180 ? -2.505 -7.740 16.868 1.00 58.50 180 GLY A C 1
ATOM 1461 O O . GLY A 1 180 ? -3.697 -8.017 16.744 1.00 58.50 180 GLY A O 1
ATOM 1462 N N . CYS A 1 181 ? -1.747 -8.207 17.869 1.00 42.50 181 CYS A N 1
ATOM 1463 C CA . CYS A 1 181 ? -2.244 -9.033 18.981 1.00 42.50 181 CYS A CA 1
ATOM 1464 C C . CYS A 1 181 ? -2.748 -8.196 20.164 1.00 42.50 181 CYS A C 1
ATOM 1466 O O . CYS A 1 181 ? -2.012 -7.277 20.592 1.00 42.50 181 CYS A O 1
#

Organism: NCBI:txid586396

InterPro domains:
  IPR012890 Intron Large complex component GCFC2-like [PTHR12214] (5-178)
  IPR022783 GCF, C-terminal [PF07842] (117-165)

pLDDT: mean 79.92, std 15.94, range [41.69, 98.06]

Foldseek 3Di:
DVVVVVVVVVVVVVVVVVVVVLPDQPADPVGDRVSVVVVVVVVVVVVVVVVVVVVVVVVVVVVVVPDDPPDDPPDPPPDPPPCDVVNVVVVVVVLVVVLVCLLVPCVPPDPCLSDPLSVLVVLVCCCVVPVPVCVVVVVVVCVCVSCVSVLVSQCSPDDVVPDPDDPCNGPSNCRCPVVPD

Sequence (181 aa):
MISAAASAAQTASVAVKIQETATQPELDELGRDMSMYKRMEMKRRAEARQRRRAKFDSKRISSSMEVDDTAERKIEGESSTEESESESEAYRSSRDRCLEPVDQILSDASEEFSQLSVVKEKLEKWKKEYAASYRDAYMSLSVPAIFSPYVRLELLHWDPLRKSDDFFDMNWYLLLVWNGC

Secondary structure (DSSP, 8-state):
-HHHHHHHHHHHHHHHHHHHHHHS--B-TTS-BHHHHHHHHHHHHHHHHHHHHHHHHHHHHHHTTS--TT-----TT-------HHHHHHHHHHHHHHHTTGGGTTTTS-HHHH-HHHHHHHHHHHHHH-HHHHHHTTHHHHHHHHHHHHHHHHHTT--TTT----GGGSHHHIIIIIT--